Protein AF-U5Q5Q1-F1 (afdb_monomer)

Foldseek 3Di:
DDDDDPPWDWDWDWDDDPQWIKTWIDTPQQKIWIKIWHPDDPFKIKIWIWMDNHNPPDIDTPDIDIGGHDPPPPD

Mean predicted aligned error: 7.08 Å

Solvent-accessible surface area (backbone atoms only — not comparable to full-atom values): 4568 Å² total; per-residue (Å²): 136,89,80,84,63,93,88,63,84,70,45,78,47,78,45,77,55,89,82,29,42,38,36,39,40,50,48,92,69,60,38,36,41,37,37,43,34,33,79,68,55,98,47,34,35,31,37,37,34,36,39,16,77,61,73,67,78,51,73,42,81,77,46,72,55,78,47,73,61,79,81,77,79,82,126

Secondary structure (DSSP, 8-state):
-----TTS-PEEEEEEETTEEEEEEE-SSS-EEEEEEES--SSEEEEEEEEESSTTSS-EEEEEEEEE-------

Radius of gyration: 14.88 Å; Cα contacts (8 Å, |Δi|>4): 141; chains: 1; bounding box: 33×21×48 Å

Structure (mmCIF, N/CA/C/O backbone):
data_AF-U5Q5Q1-F1
#
_entry.id   AF-U5Q5Q1-F1
#
loop_
_atom_site.group_PDB
_atom_site.id
_atom_site.type_symbol
_atom_site.label_atom_id
_atom_site.label_alt_id
_atom_site.label_comp_id
_atom_site.label_asym_id
_atom_site.label_entity_id
_atom_site.label_seq_id
_atom_site.pdbx_PDB_ins_code
_atom_site.Cartn_x
_atom_site.Cartn_y
_atom_site.Cartn_z
_atom_site.occupancy
_atom_site.B_iso_or_equiv
_atom_site.auth_seq_id
_atom_site.auth_comp_id
_atom_site.auth_asym_id
_atom_site.auth_atom_id
_atom_site.pdbx_PDB_model_num
ATOM 1 N N . MET A 1 1 ? 7.820 -1.099 5.442 1.00 51.72 1 MET A N 1
ATOM 2 C CA . MET A 1 1 ? 8.632 0.133 5.539 1.00 51.72 1 MET A CA 1
ATOM 3 C C . MET A 1 1 ? 9.157 0.475 4.158 1.00 51.72 1 MET A C 1
ATOM 5 O O . MET A 1 1 ? 9.678 -0.418 3.503 1.00 51.72 1 MET A O 1
ATOM 9 N N . PHE A 1 2 ? 8.994 1.722 3.718 1.00 61.06 2 PHE A N 1
ATOM 10 C CA . PHE A 1 2 ? 9.683 2.252 2.541 1.00 61.06 2 PHE A CA 1
ATOM 11 C C . PHE A 1 2 ? 10.986 2.911 3.003 1.00 61.06 2 PHE A C 1
ATOM 13 O O . PHE A 1 2 ? 10.970 3.668 3.971 1.00 61.06 2 PHE A O 1
ATOM 20 N N . TYR A 1 3 ? 12.098 2.611 2.336 1.00 59.34 3 TYR A N 1
ATOM 21 C CA . TYR A 1 3 ? 13.376 3.278 2.564 1.00 59.34 3 TYR A CA 1
ATOM 22 C C . TY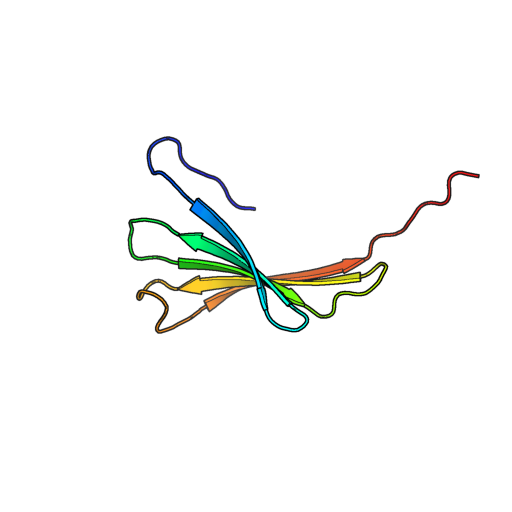R A 1 3 ? 13.779 3.958 1.258 1.00 59.34 3 TYR A C 1
ATOM 24 O O . TYR A 1 3 ? 14.076 3.281 0.275 1.00 59.34 3 TYR A O 1
ATOM 32 N N . GLY A 1 4 ? 13.726 5.289 1.232 1.00 55.94 4 GLY A N 1
ATOM 33 C CA . GLY A 1 4 ? 14.219 6.058 0.095 1.00 55.94 4 GLY A CA 1
ATOM 34 C C . GLY A 1 4 ? 15.744 6.072 0.114 1.00 55.94 4 GLY A C 1
ATOM 35 O O . GLY A 1 4 ? 16.338 6.510 1.096 1.00 55.94 4 GLY A O 1
ATOM 36 N N . CYS A 1 5 ? 16.389 5.604 -0.955 1.00 51.69 5 CYS A N 1
ATOM 37 C CA . CYS A 1 5 ? 17.812 5.863 -1.153 1.00 51.69 5 CYS A CA 1
ATOM 38 C C . CYS A 1 5 ? 18.001 7.311 -1.617 1.00 51.69 5 CYS A C 1
ATOM 40 O O . CYS A 1 5 ? 17.328 7.778 -2.534 1.00 51.69 5 CYS A O 1
ATOM 42 N N . THR A 1 6 ? 18.943 8.022 -1.002 1.00 51.56 6 THR A N 1
ATOM 43 C CA . THR A 1 6 ? 19.389 9.344 -1.455 1.00 51.56 6 THR A CA 1
ATOM 44 C C . THR A 1 6 ? 19.997 9.230 -2.855 1.00 51.56 6 THR A C 1
ATOM 46 O O . THR A 1 6 ? 21.072 8.652 -2.999 1.00 51.56 6 THR A O 1
ATOM 49 N N . GLY A 1 7 ? 19.322 9.767 -3.877 1.00 57.94 7 GLY A N 1
ATOM 50 C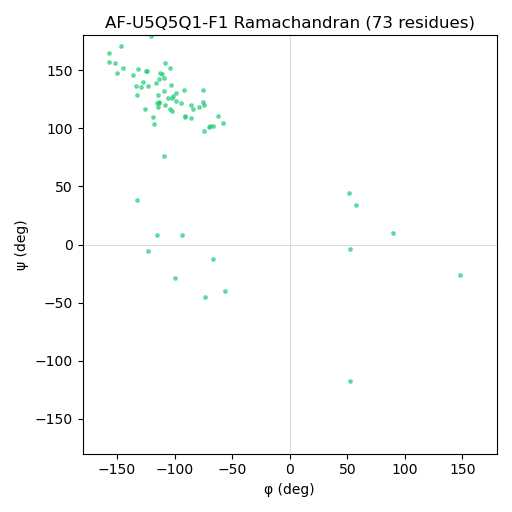 CA . GLY A 1 7 ? 19.858 9.867 -5.243 1.00 57.94 7 GLY A CA 1
ATOM 51 C C . GLY A 1 7 ? 18.819 9.758 -6.361 1.00 57.94 7 GLY A C 1
ATOM 52 O O . GLY A 1 7 ? 19.019 10.342 -7.420 1.00 57.94 7 GLY A O 1
ATOM 53 N N . GLU A 1 8 ? 17.690 9.090 -6.119 1.00 63.69 8 GLU A N 1
ATOM 54 C CA . GLU A 1 8 ? 16.583 9.000 -7.077 1.00 63.69 8 GLU A CA 1
ATOM 55 C C . GLU A 1 8 ? 15.355 9.713 -6.510 1.00 63.69 8 GLU A C 1
ATOM 57 O O . GLU A 1 8 ? 14.961 9.484 -5.365 1.00 63.69 8 GLU A O 1
ATOM 62 N N . ALA A 1 9 ? 14.760 10.615 -7.296 1.00 59.62 9 ALA A N 1
ATOM 63 C CA . ALA A 1 9 ? 13.515 11.268 -6.915 1.00 59.62 9 ALA A CA 1
ATOM 64 C C . ALA A 1 9 ? 12.403 10.214 -6.894 1.00 59.62 9 ALA A C 1
ATOM 66 O O . ALA A 1 9 ? 11.908 9.795 -7.939 1.00 59.62 9 ALA A O 1
ATOM 67 N N . VAL A 1 10 ? 12.039 9.766 -5.696 1.00 75.00 10 VAL A N 1
ATOM 68 C CA . VAL A 1 10 ? 10.891 8.890 -5.491 1.00 75.00 10 VAL A CA 1
ATOM 69 C C . VAL A 1 10 ? 9.690 9.749 -5.133 1.00 75.00 10 VAL A C 1
ATOM 71 O O . VAL A 1 10 ? 9.722 10.484 -4.146 1.00 75.00 10 VAL A O 1
ATOM 74 N N . GLN A 1 11 ? 8.626 9.650 -5.928 1.00 80.38 11 GLN A N 1
ATOM 75 C CA . GLN A 1 11 ? 7.365 10.320 -5.638 1.00 80.38 11 GLN A CA 1
ATOM 76 C C . GLN A 1 11 ? 6.366 9.313 -5.074 1.00 80.38 11 GLN A C 1
ATOM 78 O O . GLN A 1 11 ? 6.084 8.286 -5.691 1.00 80.38 11 GLN A O 1
ATOM 83 N N . LEU A 1 12 ? 5.809 9.630 -3.907 1.00 88.19 12 LEU A N 1
ATOM 84 C CA . LEU A 1 12 ? 4.661 8.924 -3.351 1.00 88.19 12 LEU A CA 1
ATOM 85 C C . LEU A 1 12 ? 3.403 9.730 -3.663 1.00 88.19 12 LEU A C 1
ATOM 87 O O . LEU A 1 12 ? 3.314 10.906 -3.310 1.00 88.19 12 LEU A O 1
ATOM 91 N N . VAL A 1 13 ? 2.435 9.101 -4.320 1.00 90.38 13 VAL A N 1
ATOM 92 C CA . VAL A 1 13 ? 1.124 9.690 -4.598 1.00 90.38 13 VAL A CA 1
ATOM 93 C C . VAL A 1 13 ? 0.085 8.886 -3.835 1.00 90.38 13 VAL A C 1
ATOM 95 O O . VAL A 1 13 ? -0.049 7.688 -4.062 1.00 90.38 13 VAL A O 1
ATOM 98 N N . ALA A 1 14 ? -0.617 9.542 -2.914 1.00 93.94 14 ALA A N 1
ATOM 99 C CA . ALA A 1 14 ? -1.726 8.951 -2.179 1.00 93.94 14 ALA A CA 1
ATOM 100 C C . ALA A 1 14 ? -3.050 9.379 -2.818 1.00 93.94 14 ALA A C 1
ATOM 102 O O . ALA A 1 14 ? -3.261 10.569 -3.064 1.00 93.94 14 ALA A O 1
ATOM 103 N N . GLN A 1 15 ? -3.929 8.419 -3.082 1.00 96.00 15 GLN A N 1
ATOM 104 C CA . GLN A 1 15 ? -5.247 8.644 -3.667 1.00 96.00 15 GLN A CA 1
ATOM 105 C C . GLN A 1 15 ? -6.288 7.809 -2.923 1.00 96.00 15 GLN A C 1
ATOM 107 O O . GLN A 1 15 ? -5.990 6.713 -2.451 1.00 96.00 15 GLN A O 1
ATOM 112 N N . LYS A 1 16 ? -7.503 8.349 -2.795 1.00 96.06 16 LYS A N 1
ATOM 113 C CA . LYS A 1 16 ? -8.670 7.570 -2.379 1.00 96.06 16 LYS A CA 1
ATOM 114 C C . LYS A 1 16 ? -9.253 6.924 -3.631 1.00 96.06 16 LYS A C 1
ATOM 116 O O . LYS A 1 16 ? -9.631 7.646 -4.553 1.00 96.06 16 LYS A O 1
ATOM 121 N N . GLU A 1 17 ? -9.303 5.603 -3.648 1.00 95.38 17 GLU A N 1
ATOM 122 C CA . GLU A 1 17 ? -9.893 4.801 -4.719 1.00 95.38 17 GLU A CA 1
ATOM 123 C C . GLU A 1 17 ? -11.057 4.032 -4.086 1.00 95.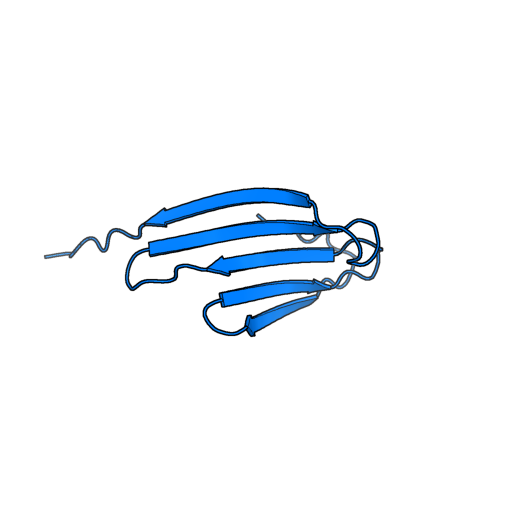38 17 GLU A C 1
ATOM 125 O O . GLU A 1 17 ? -10.842 3.125 -3.294 1.00 95.38 17 GLU A O 1
ATOM 130 N N . ASP A 1 18 ? -12.295 4.466 -4.339 1.00 94.44 18 ASP A N 1
ATOM 131 C CA . ASP A 1 18 ? -13.498 3.942 -3.675 1.00 94.44 18 ASP A CA 1
ATOM 132 C C . ASP A 1 18 ? -13.394 3.950 -2.134 1.00 94.44 18 ASP A C 1
ATOM 134 O O . ASP A 1 18 ? -13.285 5.028 -1.532 1.00 94.44 18 ASP A O 1
ATOM 138 N N . ASP A 1 19 ? -13.442 2.777 -1.498 1.00 95.12 19 ASP A N 1
ATOM 139 C CA . ASP A 1 19 ? -13.309 2.579 -0.047 1.00 95.12 19 ASP A CA 1
ATOM 140 C C . ASP A 1 19 ? -11.861 2.282 0.386 1.00 95.12 19 ASP A C 1
ATOM 142 O O . ASP A 1 19 ? -11.595 1.972 1.551 1.00 95.12 19 ASP A O 1
ATOM 146 N N . GLU A 1 20 ? -10.914 2.405 -0.542 1.00 96.94 20 GLU A N 1
ATOM 147 C CA . GLU A 1 20 ? -9.496 2.170 -0.325 1.00 96.94 20 GLU A CA 1
ATOM 148 C C . GLU A 1 20 ? -8.694 3.475 -0.333 1.00 96.94 20 GLU A C 1
ATOM 150 O O . GLU A 1 20 ? -9.061 4.495 -0.929 1.00 96.94 20 GLU A O 1
ATOM 155 N N . ILE A 1 21 ? -7.540 3.432 0.325 1.00 96.62 21 ILE A N 1
ATOM 156 C CA . ILE A 1 21 ? -6.490 4.435 0.164 1.00 96.62 21 ILE A CA 1
ATOM 157 C C . ILE A 1 21 ? -5.307 3.735 -0.488 1.00 96.62 21 ILE A C 1
ATOM 159 O O . ILE A 1 21 ? -4.775 2.768 0.056 1.00 96.62 21 ILE A O 1
ATOM 163 N N . VAL A 1 22 ? -4.870 4.240 -1.636 1.00 95.75 22 VAL A N 1
ATOM 164 C CA . VAL A 1 22 ? -3.756 3.681 -2.398 1.00 95.75 22 VAL A CA 1
ATOM 165 C C . VAL A 1 22 ? -2.604 4.672 -2.391 1.00 95.75 22 VAL A C 1
ATOM 167 O O . VAL A 1 22 ? -2.730 5.810 -2.840 1.00 95.75 22 VAL A O 1
ATOM 170 N N .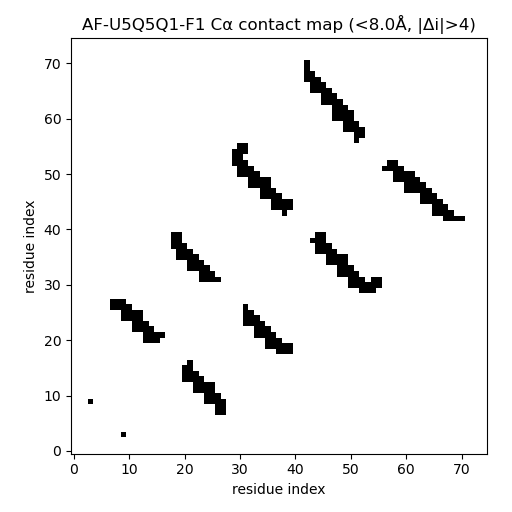 ILE A 1 23 ? -1.453 4.238 -1.885 1.00 94.31 23 ILE A N 1
ATOM 171 C CA . ILE A 1 23 ? -0.193 4.975 -1.995 1.00 94.31 23 ILE A CA 1
ATOM 172 C C . ILE A 1 23 ? 0.634 4.314 -3.084 1.00 94.31 23 ILE A C 1
ATOM 174 O O . ILE A 1 23 ? 1.084 3.183 -2.912 1.00 94.31 23 ILE A O 1
ATOM 178 N N . THR A 1 24 ? 0.879 5.027 -4.177 1.00 90.88 24 THR A N 1
ATOM 179 C CA . THR A 1 24 ? 1.727 4.565 -5.277 1.00 90.88 24 THR A CA 1
ATOM 180 C C . THR A 1 24 ? 3.099 5.217 -5.196 1.00 90.88 24 THR A C 1
ATOM 182 O O . THR A 1 24 ? 3.222 6.438 -5.128 1.00 90.88 24 THR A O 1
ATOM 185 N N . CYS A 1 25 ? 4.137 4.391 -5.234 1.00 87.62 25 CYS A N 1
ATOM 186 C CA . CYS A 1 25 ? 5.518 4.805 -5.403 1.00 87.62 25 CYS A CA 1
ATOM 187 C C . CYS A 1 25 ? 5.868 4.813 -6.889 1.00 87.62 25 CYS A C 1
ATOM 189 O O . CYS A 1 25 ? 5.949 3.760 -7.528 1.00 87.62 25 CYS A O 1
ATOM 191 N N . LEU A 1 26 ? 6.063 6.015 -7.423 1.00 76.50 26 LEU A N 1
ATOM 192 C CA . LEU A 1 26 ? 6.548 6.246 -8.772 1.00 76.50 26 LEU A CA 1
ATOM 193 C C . LEU A 1 26 ? 8.072 6.335 -8.703 1.00 76.50 26 LEU A C 1
ATOM 195 O O . LEU A 1 26 ? 8.624 7.291 -8.152 1.00 76.50 26 LEU A O 1
ATOM 199 N N . THR A 1 27 ? 8.745 5.314 -9.233 1.00 71.38 27 THR A N 1
ATOM 200 C CA . THR A 1 27 ? 10.199 5.324 -9.416 1.00 71.38 27 THR A CA 1
ATOM 201 C C . THR A 1 27 ? 10.519 5.394 -10.908 1.00 71.38 27 THR A C 1
ATOM 203 O O . THR A 1 27 ? 9.775 4.833 -11.716 1.00 71.38 27 THR A O 1
ATOM 206 N N . PRO A 1 28 ? 11.615 6.060 -11.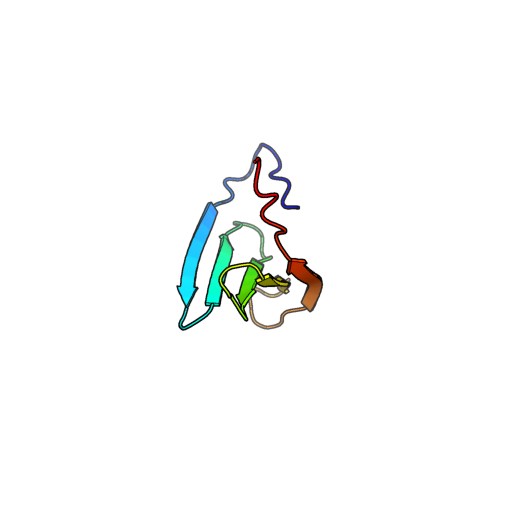308 1.00 63.16 28 PRO A N 1
ATOM 207 C CA . PRO A 1 28 ? 12.051 6.060 -12.703 1.00 63.16 28 PRO A CA 1
ATOM 2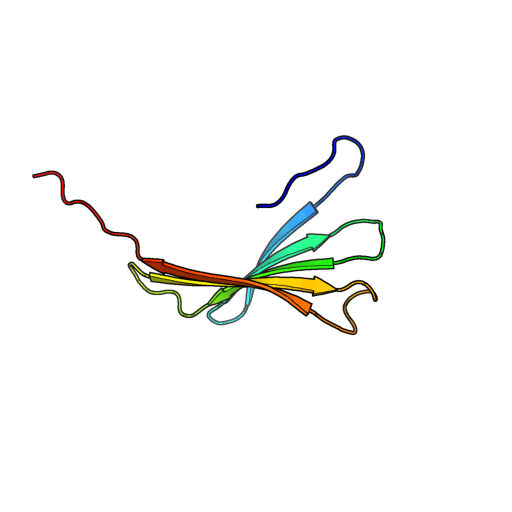08 C C . PRO A 1 28 ? 12.531 4.677 -13.185 1.00 63.16 28 PRO A C 1
ATOM 210 O O . PRO A 1 28 ? 12.688 4.469 -14.386 1.00 63.16 28 PRO A O 1
ATOM 213 N N . VAL A 1 29 ? 12.754 3.719 -12.276 1.00 64.00 29 VAL A N 1
ATOM 214 C CA . VAL A 1 29 ? 13.440 2.454 -12.557 1.00 64.00 29 VAL A CA 1
ATOM 215 C C . VAL A 1 29 ? 12.469 1.276 -12.531 1.00 64.00 29 VAL A C 1
ATOM 217 O O . VAL A 1 29 ? 12.483 0.525 -11.575 1.00 64.00 29 VAL A O 1
ATOM 220 N N . GLY A 1 30 ? 11.641 1.079 -13.563 1.00 63.78 30 GLY A N 1
ATOM 221 C CA . GLY A 1 30 ? 11.020 -0.212 -13.957 1.00 63.78 30 GLY A CA 1
ATOM 222 C C . GLY A 1 30 ? 10.233 -1.058 -12.929 1.00 63.78 30 GLY A C 1
ATOM 223 O O . GLY A 1 30 ? 9.674 -2.092 -13.291 1.00 63.78 30 GLY A O 1
ATOM 224 N N . PHE A 1 31 ? 10.171 -0.669 -11.658 1.00 73.06 31 PHE A N 1
ATOM 225 C CA . PHE A 1 31 ? 9.427 -1.323 -10.598 1.00 73.06 31 PHE A CA 1
ATOM 226 C C . PHE A 1 31 ? 8.456 -0.322 -9.987 1.00 73.06 31 PHE A C 1
ATOM 228 O O . PHE A 1 31 ? 8.790 0.832 -9.712 1.00 73.06 31 PHE A O 1
ATOM 235 N N . GLN A 1 32 ? 7.239 -0.793 -9.751 1.00 86.44 32 GLN A N 1
ATOM 236 C CA . GLN A 1 32 ? 6.194 -0.027 -9.090 1.00 86.44 32 GLN A CA 1
ATOM 237 C C . GLN A 1 32 ? 5.887 -0.684 -7.757 1.00 86.44 32 GLN A C 1
ATOM 239 O O . GLN A 1 32 ? 5.899 -1.910 -7.633 1.00 86.44 32 GLN A O 1
ATOM 244 N N . MET A 1 33 ? 5.618 0.131 -6.749 1.00 89.50 33 MET A N 1
ATOM 245 C CA . MET A 1 33 ? 5.212 -0.354 -5.440 1.00 89.50 33 MET A CA 1
ATOM 246 C C . MET A 1 33 ? 3.955 0.380 -5.013 1.00 89.50 33 MET A C 1
ATOM 248 O O . MET A 1 33 ? 3.875 1.598 -5.171 1.00 89.50 33 MET A O 1
ATOM 252 N N . LYS A 1 34 ? 2.988 -0.358 -4.476 1.00 92.75 34 LYS A N 1
ATOM 253 C CA . LYS A 1 34 ? 1.776 0.215 -3.905 1.00 92.75 34 LYS A CA 1
ATOM 254 C C . LYS A 1 34 ? 1.586 -0.254 -2.471 1.00 92.75 34 LYS A C 1
ATOM 256 O O . LYS A 1 34 ? 1.985 -1.363 -2.108 1.00 92.75 34 LYS A O 1
ATOM 261 N N . TRP A 1 35 ? 0.964 0.598 -1.673 1.00 95.06 35 TRP A N 1
ATOM 262 C CA . TRP A 1 35 ? 0.326 0.216 -0.422 1.00 95.06 35 TRP A CA 1
ATOM 2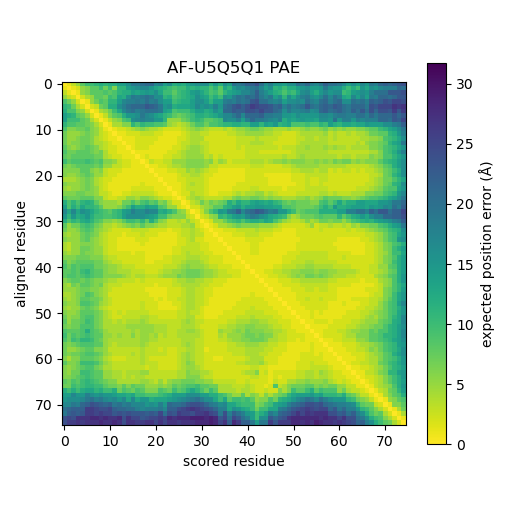63 C C . TRP A 1 35 ? -1.162 0.457 -0.575 1.00 95.06 35 TRP A C 1
ATOM 265 O O . TRP A 1 35 ? -1.560 1.582 -0.868 1.00 95.06 35 TRP A O 1
ATOM 275 N N . ILE A 1 36 ? -1.945 -0.597 -0.404 1.00 96.44 36 ILE A N 1
ATOM 276 C CA . ILE A 1 36 ? -3.401 -0.555 -0.488 1.00 96.44 36 ILE A CA 1
ATOM 277 C C . ILE A 1 36 ? -3.917 -0.724 0.928 1.00 96.44 36 ILE A C 1
ATOM 279 O O . ILE A 1 36 ? -3.603 -1.721 1.576 1.00 96.44 36 ILE A O 1
ATOM 283 N N . PHE A 1 37 ? -4.660 0.261 1.411 1.00 97.12 37 PHE A N 1
ATOM 284 C CA . PHE A 1 37 ? -5.337 0.237 2.698 1.00 97.12 37 PHE A CA 1
ATOM 285 C C . PHE A 1 37 ? -6.828 0.043 2.439 1.00 97.12 37 PHE A C 1
ATOM 287 O O . PHE A 1 37 ? -7.411 0.812 1.681 1.00 97.12 37 PHE A O 1
ATOM 294 N N . PHE A 1 38 ? -7.430 -0.964 3.061 1.00 97.00 38 PHE A N 1
ATOM 295 C CA . PHE A 1 38 ? -8.813 -1.380 2.819 1.00 97.00 38 PHE A CA 1
ATOM 296 C C . PHE A 1 38 ? -9.447 -1.914 4.109 1.00 97.00 38 PHE A C 1
ATOM 298 O O . PHE A 1 38 ? -8.756 -2.096 5.115 1.00 97.00 38 PHE A O 1
ATOM 305 N N . ASP A 1 39 ? -10.764 -2.155 4.093 1.00 96.62 39 ASP A N 1
ATOM 306 C CA . ASP A 1 39 ? -11.540 -2.530 5.293 1.00 96.62 39 ASP A CA 1
ATOM 307 C C . ASP A 1 39 ? -11.283 -1.538 6.448 1.00 96.62 39 ASP A C 1
ATOM 309 O O . ASP A 1 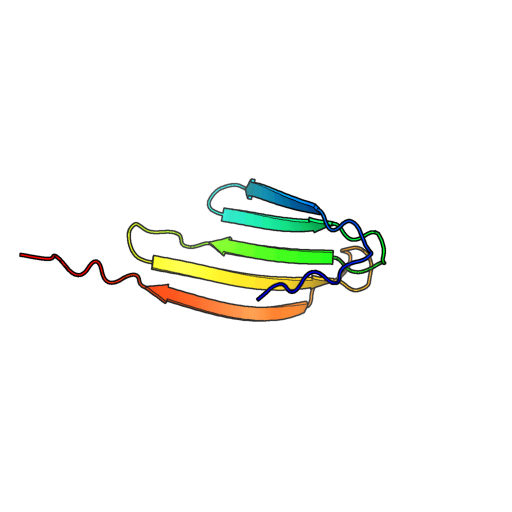39 ? -11.002 -1.921 7.586 1.00 96.62 39 ASP A O 1
ATOM 313 N N . ILE A 1 40 ? -11.287 -0.241 6.109 1.00 94.44 40 ILE A N 1
ATOM 314 C CA . ILE A 1 40 ? -10.983 0.856 7.030 1.00 94.44 40 ILE A CA 1
ATOM 315 C C . ILE A 1 40 ? -12.219 1.130 7.891 1.00 94.44 40 ILE A C 1
ATOM 317 O O . ILE A 1 40 ? -13.279 1.504 7.390 1.00 94.44 40 ILE A O 1
ATOM 321 N N . LYS A 1 41 ? -12.062 0.960 9.201 1.00 93.38 41 LYS A N 1
ATOM 322 C CA . LYS A 1 41 ? -13.043 1.252 10.254 1.00 93.38 41 LYS A CA 1
ATOM 323 C C . LYS A 1 41 ? -12.449 2.276 11.219 1.00 93.38 41 LYS A C 1
ATOM 325 O O . LYS A 1 41 ? -11.312 2.709 11.049 1.00 93.38 41 LYS A O 1
ATOM 330 N N . GLU A 1 42 ? -13.219 2.662 12.230 1.00 91.44 42 GLU A N 1
ATOM 331 C CA . GLU A 1 42 ? -12.811 3.666 13.220 1.00 91.44 42 GLU A CA 1
ATOM 332 C C . GLU A 1 42 ? -11.493 3.310 13.929 1.00 91.44 42 GLU A C 1
ATOM 334 O O . GLU A 1 42 ? -10.639 4.172 14.124 1.00 91.44 42 GLU A O 1
ATOM 339 N N . ASP A 1 43 ? -11.297 2.034 14.257 1.00 93.19 43 ASP A N 1
ATOM 340 C CA . ASP A 1 43 ? -10.160 1.536 15.028 1.00 93.19 43 ASP A CA 1
ATOM 341 C C . ASP A 1 43 ? -9.354 0.447 14.308 1.00 93.19 43 ASP A C 1
ATOM 343 O O . ASP A 1 43 ? -8.299 0.045 14.796 1.00 93.19 43 ASP A O 1
ATOM 347 N N . THR A 1 44 ? -9.791 -0.021 13.137 1.00 94.81 44 THR A N 1
ATOM 348 C CA . THR A 1 44 ? -9.095 -1.081 12.395 1.00 94.81 44 THR A CA 1
ATOM 349 C C . THR A 1 44 ? -8.899 -0.745 10.932 1.00 94.81 44 THR A C 1
ATOM 351 O O . THR A 1 44 ? -9.744 -0.105 10.319 1.00 94.81 44 THR A O 1
ATOM 354 N N . PHE A 1 45 ? -7.837 -1.270 10.335 1.00 95.75 45 PHE A N 1
ATOM 355 C CA . PHE A 1 45 ? -7.696 -1.312 8.883 1.00 95.75 45 PHE A CA 1
ATOM 356 C C . PHE A 1 45 ? -6.824 -2.493 8.466 1.00 95.75 45 PHE A C 1
ATOM 358 O O . PHE A 1 45 ? -5.961 -2.954 9.222 1.00 95.75 45 PHE A O 1
ATOM 365 N N . LYS A 1 46 ? -6.998 -2.952 7.232 1.00 97.06 46 LYS A N 1
ATOM 366 C CA . LYS A 1 46 ? -6.099 -3.909 6.587 1.00 97.06 46 LYS A CA 1
ATOM 367 C C . LYS A 1 46 ? -5.227 -3.189 5.579 1.00 97.06 46 LYS A C 1
ATOM 369 O O . LYS A 1 46 ? -5.603 -2.148 5.042 1.00 97.06 46 LYS A O 1
ATOM 374 N N . TRP A 1 47 ? -4.040 -3.727 5.339 1.00 97.19 47 TRP A N 1
ATOM 375 C CA . TRP A 1 47 ? -3.196 -3.232 4.266 1.00 97.19 47 TRP A CA 1
ATOM 376 C C . TRP A 1 47 ? -2.396 -4.330 3.590 1.00 97.19 47 TRP A C 1
ATOM 378 O O . TRP A 1 47 ? -2.009 -5.324 4.211 1.00 97.19 47 TRP A O 1
ATOM 388 N N . GLU A 1 48 ? -2.090 -4.086 2.323 1.00 97.00 48 GLU A N 1
ATOM 389 C CA . GLU A 1 48 ? -1.203 -4.895 1.501 1.00 97.00 48 GLU A CA 1
ATOM 390 C C . GLU A 1 48 ? -0.125 -4.021 0.863 1.00 97.00 48 GLU A C 1
ATOM 392 O O . GLU A 1 48 ? -0.380 -2.899 0.427 1.00 97.00 48 GLU A O 1
ATOM 397 N N . ASN A 1 49 ? 1.103 -4.534 0.812 1.00 94.12 49 ASN A N 1
ATOM 398 C CA . ASN A 1 49 ? 2.158 -3.986 -0.027 1.00 94.12 49 ASN A CA 1
ATOM 399 C C . ASN A 1 49 ? 2.339 -4.893 -1.231 1.00 94.12 49 ASN A C 1
ATOM 401 O O . ASN A 1 49 ? 2.748 -6.048 -1.084 1.00 94.12 49 ASN A O 1
ATOM 405 N N . ILE A 1 50 ? 2.074 -4.339 -2.407 1.00 94.00 50 ILE A N 1
ATOM 406 C CA . ILE A 1 50 ? 2.247 -5.032 -3.675 1.00 94.00 50 ILE A CA 1
ATOM 407 C C . ILE A 1 50 ? 3.369 -4.385 -4.474 1.00 94.00 50 ILE A C 1
ATOM 409 O O . ILE A 1 50 ? 3.607 -3.175 -4.400 1.00 94.00 50 ILE A O 1
ATOM 413 N N . ARG A 1 51 ? 4.079 -5.203 -5.243 1.00 91.31 51 ARG A N 1
ATOM 414 C CA . ARG A 1 51 ? 5.167 -4.754 -6.107 1.00 91.31 51 ARG A CA 1
ATOM 415 C C . ARG A 1 51 ? 5.025 -5.377 -7.483 1.00 91.31 51 ARG A C 1
ATOM 417 O O . ARG A 1 51 ? 4.823 -6.580 -7.588 1.00 91.31 51 ARG A O 1
ATOM 424 N N . SER A 1 52 ? 5.221 -4.559 -8.503 1.00 90.62 52 SER A N 1
ATOM 425 C CA . SER A 1 52 ? 5.399 -4.991 -9.882 1.00 90.62 52 SER A CA 1
ATOM 426 C C . SER A 1 52 ? 6.849 -4.774 -10.312 1.00 90.62 52 SER A C 1
ATOM 428 O O . SER A 1 52 ? 7.480 -3.786 -9.923 1.00 90.62 52 SER A O 1
ATOM 430 N N . THR A 1 53 ? 7.376 -5.699 -11.111 1.00 88.62 53 THR A N 1
ATOM 431 C CA . THR A 1 53 ? 8.700 -5.613 -11.758 1.00 88.62 53 THR A CA 1
ATOM 432 C C . THR A 1 53 ? 8.606 -5.547 -13.284 1.00 88.62 53 THR A C 1
ATOM 434 O O . THR A 1 53 ? 9.619 -5.658 -13.966 1.00 88.62 53 THR A O 1
ATOM 437 N N . ASP A 1 54 ? 7.396 -5.403 -13.820 1.00 89.12 54 ASP A N 1
ATOM 438 C CA . ASP A 1 54 ? 7.074 -5.413 -15.248 1.00 89.12 54 ASP A CA 1
ATOM 439 C C . ASP A 1 54 ? 6.151 -4.238 -15.621 1.00 89.12 54 ASP A C 1
ATOM 441 O O . ASP A 1 54 ? 5.245 -4.362 -16.441 1.00 89.12 54 ASP A O 1
ATOM 445 N N . ASN A 1 55 ? 6.390 -3.072 -15.010 1.00 84.88 55 ASN A N 1
ATOM 446 C CA . ASN A 1 55 ? 5.632 -1.837 -15.246 1.00 84.88 55 ASN A CA 1
ATOM 447 C C . ASN A 1 55 ? 4.117 -1.938 -14.987 1.00 84.88 55 ASN A C 1
ATOM 449 O O . ASN A 1 55 ? 3.321 -1.241 -15.615 1.00 84.88 55 ASN A O 1
ATOM 453 N N . GLY A 1 56 ? 3.721 -2.740 -14.006 1.00 87.19 56 GLY A N 1
ATOM 454 C CA . GLY A 1 56 ? 2.346 -2.842 -13.528 1.00 87.19 56 GLY A CA 1
ATOM 455 C C . GLY A 1 56 ? 1.502 -3.889 -14.251 1.00 87.19 56 GLY A C 1
ATOM 456 O O . GLY A 1 56 ? 0.291 -3.907 -14.030 1.00 87.19 56 GLY A O 1
ATOM 457 N N . ILE A 1 57 ? 2.109 -4.747 -15.082 1.00 89.31 57 ILE A N 1
ATOM 458 C CA . ILE A 1 57 ? 1.410 -5.846 -15.765 1.00 89.31 57 ILE A CA 1
ATOM 459 C C . ILE A 1 57 ? 1.086 -6.961 -14.762 1.00 89.31 57 ILE A C 1
ATOM 461 O O . ILE A 1 57 ? -0.045 -7.442 -14.722 1.00 89.31 57 ILE A O 1
ATOM 465 N N . THR A 1 58 ? 2.047 -7.338 -13.918 1.00 92.69 58 THR A N 1
ATOM 466 C CA . THR A 1 58 ? 1.871 -8.314 -12.839 1.00 92.69 58 THR A CA 1
ATOM 467 C C . THR A 1 58 ? 2.268 -7.733 -11.489 1.00 92.69 58 THR A C 1
ATOM 469 O O . THR A 1 58 ? 3.127 -6.854 -11.383 1.00 92.69 58 THR A O 1
ATOM 472 N N . TRP A 1 59 ? 1.605 -8.216 -10.437 1.00 93.56 59 TRP A N 1
ATOM 473 C CA . TRP A 1 59 ? 1.773 -7.727 -9.074 1.00 93.56 59 TRP A CA 1
ATOM 474 C C . TRP A 1 59 ? 1.945 -8.887 -8.103 1.00 93.56 59 TRP A C 1
ATOM 476 O O . TRP A 1 59 ? 1.116 -9.791 -8.040 1.00 93.56 59 TRP A O 1
ATOM 486 N N . ASP A 1 60 ? 3.000 -8.809 -7.301 1.00 94.69 60 ASP A N 1
ATOM 487 C CA . ASP A 1 60 ? 3.246 -9.723 -6.196 1.00 94.69 60 ASP A CA 1
ATOM 488 C C . ASP A 1 60 ? 2.904 -9.061 -4.865 1.00 94.69 60 ASP A C 1
ATOM 490 O O . ASP A 1 60 ? 3.353 -7.942 -4.590 1.00 94.69 60 ASP A O 1
ATOM 494 N N . ILE A 1 61 ? 2.246 -9.802 -3.976 1.00 95.62 61 ILE A N 1
ATOM 495 C CA . ILE A 1 61 ? 2.095 -9.407 -2.573 1.00 95.62 61 ILE A CA 1
ATOM 496 C C . ILE A 1 61 ? 3.430 -9.620 -1.857 1.00 95.62 61 ILE A C 1
ATOM 498 O O . ILE A 1 61 ? 3.951 -10.734 -1.787 1.00 95.62 61 ILE A O 1
ATOM 502 N N . LYS A 1 62 ? 3.997 -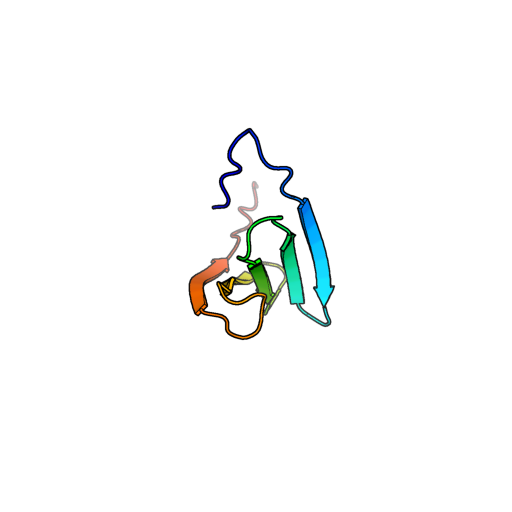8.545 -1.309 1.00 94.31 62 LYS A N 1
ATOM 503 C CA . LYS A 1 62 ? 5.243 -8.579 -0.530 1.00 94.31 62 LYS A CA 1
ATOM 504 C C . LYS A 1 62 ? 4.990 -8.565 0.973 1.00 94.31 62 LYS A C 1
ATOM 506 O O . LYS A 1 62 ? 5.789 -9.119 1.723 1.00 94.31 62 LYS A O 1
ATOM 511 N N . ALA A 1 63 ? 3.889 -7.964 1.415 1.00 93.69 63 ALA A N 1
ATOM 512 C CA . ALA A 1 63 ? 3.450 -8.002 2.805 1.00 93.69 63 ALA A CA 1
ATOM 513 C C . ALA A 1 63 ? 1.947 -7.735 2.910 1.00 93.69 63 ALA A C 1
ATOM 515 O O . ALA A 1 63 ? 1.371 -7.083 2.042 1.00 93.69 63 ALA A O 1
ATOM 516 N N . ARG A 1 64 ? 1.343 -8.199 4.005 1.00 96.06 64 ARG A N 1
ATOM 517 C CA . ARG A 1 64 ? -0.033 -7.879 4.388 1.00 96.06 64 ARG A CA 1
ATOM 518 C C . ARG A 1 64 ? -0.182 -7.902 5.900 1.00 96.06 64 ARG A C 1
ATOM 520 O O . ARG A 1 64 ? 0.481 -8.712 6.550 1.00 96.06 64 ARG A O 1
ATOM 527 N N . ALA A 1 65 ? -1.052 -7.066 6.447 1.00 94.88 65 ALA A N 1
ATOM 528 C CA . ALA A 1 65 ? -1.447 -7.165 7.847 1.00 94.88 65 ALA A CA 1
ATOM 529 C C . ALA A 1 65 ? -2.809 -6.517 8.109 1.00 94.88 65 ALA A C 1
ATOM 531 O O . ALA A 1 65 ? -3.318 -5.732 7.312 1.00 94.88 65 ALA A O 1
ATOM 532 N N . GLU A 1 66 ? -3.361 -6.843 9.271 1.00 94.06 66 GLU A N 1
ATOM 533 C CA . GLU A 1 66 ? -4.491 -6.165 9.892 1.00 94.06 66 GLU A CA 1
ATOM 534 C C . GLU A 1 66 ? -3.966 -5.398 11.104 1.00 94.06 66 GLU A C 1
ATOM 536 O O . GLU A 1 66 ? -3.192 -5.941 11.896 1.00 94.06 66 GLU A O 1
ATOM 541 N N . ASN A 1 67 ? -4.346 -4.131 11.231 1.00 90.31 67 ASN A N 1
ATOM 542 C CA . ASN A 1 67 ? -3.974 -3.293 12.360 1.00 90.31 67 ASN A CA 1
ATOM 543 C C . ASN A 1 67 ? -5.219 -2.901 13.140 1.00 90.31 67 ASN A C 1
ATOM 545 O O . ASN A 1 67 ? -6.236 -2.543 12.552 1.00 90.31 67 ASN A O 1
ATOM 549 N N . ILE A 1 68 ? -5.088 -2.927 14.463 1.00 85.56 68 ILE A N 1
ATOM 550 C CA . ILE A 1 68 ? -6.120 -2.539 15.420 1.00 85.56 68 ILE A CA 1
ATOM 551 C C . ILE A 1 68 ? -5.500 -1.482 16.334 1.00 85.56 68 ILE A C 1
ATOM 553 O O . ILE A 1 68 ? -4.536 -1.762 17.053 1.00 85.56 68 ILE A O 1
ATOM 557 N N . TYR A 1 69 ? -6.033 -0.269 16.306 1.00 80.75 69 TYR A N 1
ATOM 558 C CA . TYR A 1 69 ? -5.688 0.792 17.235 1.00 80.75 69 TYR A CA 1
ATOM 559 C C . TYR A 1 69 ? -6.508 0.630 18.509 1.00 80.75 69 TYR A C 1
ATOM 561 O O . TYR A 1 69 ? -7.723 0.766 18.513 1.00 80.75 69 TYR A O 1
ATOM 569 N N . ARG A 1 70 ? -5.831 0.384 19.632 1.00 74.44 70 ARG A N 1
ATOM 570 C CA . ARG A 1 70 ? -6.458 0.535 20.947 1.00 74.44 70 ARG A CA 1
ATOM 571 C C . ARG A 1 70 ? -6.316 1.992 21.364 1.00 74.44 70 ARG A C 1
ATOM 573 O O . ARG A 1 70 ? -5.207 2.431 21.675 1.00 74.44 70 ARG A O 1
ATOM 580 N N . ILE A 1 71 ? -7.416 2.741 21.362 1.00 65.25 71 ILE A N 1
ATOM 581 C CA . ILE A 1 71 ? -7.460 4.048 22.018 1.00 65.25 71 ILE A CA 1
ATOM 582 C C . ILE A 1 71 ? -7.388 3.765 23.521 1.00 65.25 71 ILE A C 1
ATOM 584 O O . ILE A 1 71 ? -8.355 3.320 24.128 1.00 65.25 71 ILE A O 1
ATOM 588 N N . ASN A 1 72 ? -6.214 3.957 24.124 1.00 59.47 72 ASN A N 1
ATOM 589 C CA . ASN A 1 72 ? -6.117 3.979 25.578 1.00 59.47 72 ASN A CA 1
ATOM 590 C C . ASN A 1 72 ? -6.799 5.265 26.049 1.00 59.47 72 ASN A C 1
ATOM 592 O O . ASN A 1 72 ? -6.206 6.342 25.952 1.00 59.47 72 ASN A O 1
ATOM 596 N N . GLU A 1 73 ? -8.033 5.156 26.537 1.00 60.78 73 GLU A N 1
ATOM 597 C CA . GLU A 1 73 ? -8.681 6.229 27.283 1.00 60.78 73 GLU A CA 1
ATOM 598 C C . GLU A 1 73 ? -7.794 6.557 28.490 1.00 60.78 73 GLU A C 1
ATOM 600 O O . GLU A 1 73 ? -7.677 5.785 29.442 1.00 60.78 73 GLU A O 1
ATOM 605 N N . ARG A 1 74 ? -7.077 7.682 28.420 1.00 56.56 74 ARG A N 1
ATOM 606 C CA . ARG A 1 74 ? -6.440 8.263 29.599 1.00 56.56 74 ARG A CA 1
ATOM 607 C C . ARG A 1 74 ? -7.560 8.902 30.420 1.00 56.56 74 ARG A C 1
ATOM 609 O O . ARG A 1 74 ? -7.989 10.001 30.080 1.00 56.56 74 ARG A O 1
ATOM 616 N N . SER A 1 75 ? -8.043 8.182 31.431 1.00 57.84 75 SER A N 1
ATOM 617 C CA . SER A 1 75 ? -8.844 8.728 32.536 1.00 57.84 75 SER A CA 1
ATOM 618 C C . SER A 1 75 ? -7.987 9.581 33.461 1.00 57.84 75 SER A C 1
ATOM 620 O O . SER A 1 75 ? -6.876 9.096 33.787 1.00 57.84 75 SER A O 1
#

Nearest PDB structures (foldseek):
  5xdo-assembly1_B  TM=6.497E-01  e=1.181E+00  Homo sapiens
  4bum-assembly1_X-2  TM=6.394E-01  e=1.319E+00  Danio rerio
  5xdn-assembly1_A  TM=6.432E-01  e=2.056E+00  Homo sapiens
  5xdn-assembly1_B  TM=6.192E-01  e=1.945E+00  Homo sapiens
  6ucv-assembly1_I  TM=7.126E-01  e=8.699E+00  Saccharomyces cerevisiae S288C

Sequence (75 aa):
MFYGCTGEAVQLVAQKEDDEIVITCLTPVGFQMKWIFFDIKEDTFKWENIRSTDNGITWDIKARAENIYRINERS

pLDDT: mean 83.82, std 14.74, range [51.56, 97.19]